Protein AF-A0AAN8BR37-F1 (afdb_monomer_lite)

Organism: NCBI:txid159716

Structure (mmCIF, N/CA/C/O backbone):
data_AF-A0AAN8BR37-F1
#
_entry.id   AF-A0AAN8BR37-F1
#
loop_
_atom_site.group_PDB
_atom_site.id
_atom_site.type_symbol
_atom_site.label_atom_id
_atom_site.label_alt_id
_atom_site.label_comp_id
_atom_site.label_asym_id
_atom_site.label_entity_id
_atom_site.label_seq_id
_atom_site.pdbx_PDB_ins_code
_atom_site.Cartn_x
_atom_site.Cartn_y
_atom_site.Cartn_z
_atom_site.occupancy
_atom_site.B_iso_or_equiv
_atom_site.auth_seq_id
_atom_site.auth_comp_id
_atom_site.auth_asym_id
_atom_site.auth_atom_id
_atom_site.pdbx_PDB_model_num
ATOM 1 N N . MET A 1 1 ? -3.576 29.002 56.138 1.00 38.91 1 MET A N 1
ATOM 2 C CA .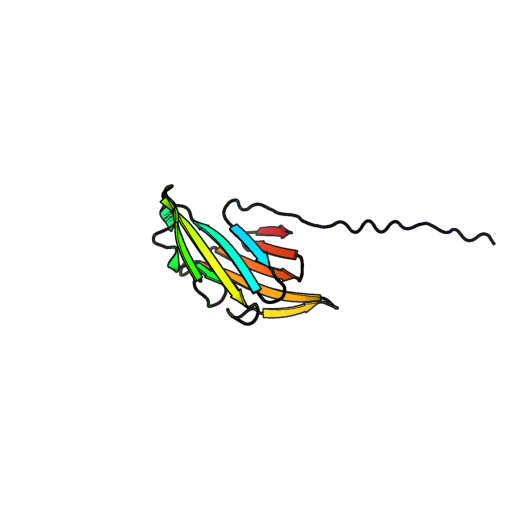 MET A 1 1 ? -3.983 28.115 55.025 1.00 38.91 1 MET A CA 1
ATOM 3 C C . MET A 1 1 ? -4.078 28.968 53.771 1.00 38.91 1 MET A C 1
ATOM 5 O O . MET A 1 1 ? -5.006 29.751 53.667 1.00 38.91 1 MET A O 1
ATOM 9 N N . GLY A 1 2 ? -3.080 28.910 52.890 1.00 37.75 2 GLY A N 1
ATOM 10 C CA . GLY A 1 2 ? -3.075 29.639 51.619 1.00 37.75 2 GLY A CA 1
ATOM 11 C C . GLY A 1 2 ? -2.705 28.659 50.517 1.00 37.75 2 GLY A C 1
ATOM 12 O O . GLY A 1 2 ? -1.560 28.225 50.438 1.00 37.75 2 GLY A O 1
ATOM 13 N N . THR A 1 3 ? -3.698 28.216 49.756 1.00 42.56 3 THR A N 1
ATOM 14 C CA . THR A 1 3 ? -3.567 27.218 48.693 1.00 42.56 3 THR A CA 1
ATOM 15 C C . THR A 1 3 ? -2.870 27.823 47.479 1.00 42.56 3 THR A C 1
ATOM 17 O O . THR A 1 3 ? -3.374 28.770 46.879 1.00 42.56 3 THR A O 1
ATOM 20 N N . GLN A 1 4 ? -1.714 27.263 47.114 1.00 44.50 4 GLN A N 1
ATOM 21 C CA . GLN A 1 4 ? -1.077 27.505 45.823 1.00 44.50 4 GLN A CA 1
ATOM 22 C C . GLN A 1 4 ? -1.981 27.011 44.688 1.00 44.50 4 GLN A C 1
ATOM 24 O O . GLN A 1 4 ? -2.385 25.850 44.679 1.00 44.50 4 GLN A O 1
ATOM 29 N N . LEU A 1 5 ? -2.242 27.875 43.709 1.00 49.03 5 LEU A N 1
ATOM 30 C CA . LEU A 1 5 ? -2.798 27.496 42.413 1.00 49.03 5 LEU A CA 1
ATOM 31 C C . LEU A 1 5 ? -1.684 27.616 41.374 1.00 49.03 5 LEU A C 1
ATOM 33 O O . LEU A 1 5 ? -1.483 28.663 40.762 1.00 49.03 5 LEU A O 1
ATOM 37 N N . SER A 1 6 ? -0.916 26.545 41.210 1.00 51.66 6 SER A N 1
ATOM 38 C CA . SER A 1 6 ? 0.040 26.403 40.117 1.00 51.66 6 SER A CA 1
ATOM 39 C C . SER A 1 6 ? -0.729 26.150 38.817 1.00 51.66 6 SER A C 1
ATOM 41 O O . SER A 1 6 ? -1.258 25.066 38.578 1.00 51.66 6 SER A O 1
ATOM 43 N N . LEU A 1 7 ? -0.804 27.184 37.973 1.00 51.28 7 LEU A N 1
ATOM 44 C CA . LEU A 1 7 ? -1.259 27.113 36.583 1.00 51.28 7 LEU A CA 1
ATOM 45 C C . LEU A 1 7 ? -0.309 26.205 35.788 1.00 51.28 7 LEU A C 1
ATOM 47 O O . LEU A 1 7 ? 0.685 26.648 35.217 1.00 51.28 7 LEU A O 1
ATOM 51 N N . GLY A 1 8 ? -0.603 24.907 35.780 1.00 47.56 8 GLY A N 1
ATOM 52 C CA . GLY A 1 8 ? 0.051 23.944 34.905 1.00 47.56 8 GLY A CA 1
ATOM 53 C C . GLY A 1 8 ? -0.391 24.177 33.465 1.00 47.56 8 GLY A C 1
ATOM 54 O O . GLY A 1 8 ? -1.422 23.664 33.038 1.00 47.56 8 GLY A O 1
ATOM 55 N N . VAL A 1 9 ? 0.385 24.953 32.710 1.00 55.78 9 VAL A N 1
ATOM 56 C CA . VAL A 1 9 ? 0.261 25.021 31.252 1.00 55.78 9 VAL A CA 1
ATOM 57 C C . VAL A 1 9 ? 0.664 23.652 30.704 1.00 55.78 9 VAL A C 1
ATOM 59 O O . VAL A 1 9 ? 1.846 23.332 30.601 1.00 55.78 9 VAL A O 1
ATOM 62 N N . IL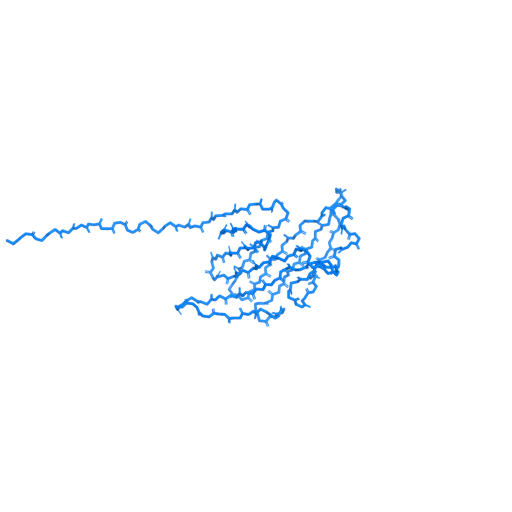E A 1 10 ? -0.319 22.814 30.372 1.00 55.53 10 ILE A N 1
ATOM 63 C CA . ILE A 1 10 ? -0.076 21.597 29.597 1.00 55.53 10 ILE A CA 1
ATOM 64 C C . ILE A 1 10 ? 0.166 22.053 28.160 1.00 55.53 10 ILE A C 1
ATOM 66 O O . ILE A 1 10 ? -0.765 22.205 27.370 1.00 55.53 10 ILE A O 1
ATOM 70 N N . VAL A 1 11 ? 1.430 22.312 27.826 1.00 53.12 11 VAL A N 1
ATOM 71 C CA . VAL A 1 11 ? 1.855 22.442 26.433 1.00 53.12 11 VAL A CA 1
ATOM 72 C C . VAL A 1 11 ? 1.696 21.060 25.807 1.00 53.12 11 VAL A C 1
ATOM 74 O O . VAL A 1 11 ? 2.530 20.173 25.987 1.00 53.12 11 VAL A O 1
ATOM 77 N N . VAL A 1 12 ? 0.580 20.847 25.112 1.00 49.03 12 VAL A N 1
ATOM 78 C CA . VAL A 1 12 ? 0.407 19.685 24.241 1.00 49.03 12 VAL A CA 1
ATOM 79 C C . VAL A 1 12 ? 1.357 19.888 23.068 1.00 49.03 12 VAL A C 1
ATOM 81 O O . VAL A 1 12 ? 1.052 20.607 22.120 1.00 49.03 12 VAL A O 1
ATOM 84 N N . ALA A 1 13 ? 2.544 19.294 23.158 1.00 50.97 13 ALA A N 1
ATOM 85 C CA . ALA A 1 13 ? 3.451 19.208 22.029 1.00 50.97 13 ALA A CA 1
ATOM 86 C C . ALA A 1 13 ? 2.763 18.384 20.928 1.00 50.97 13 ALA A C 1
ATOM 88 O O . ALA A 1 13 ? 2.520 17.185 21.097 1.00 50.97 13 ALA A O 1
ATOM 89 N N . LEU A 1 14 ? 2.421 19.03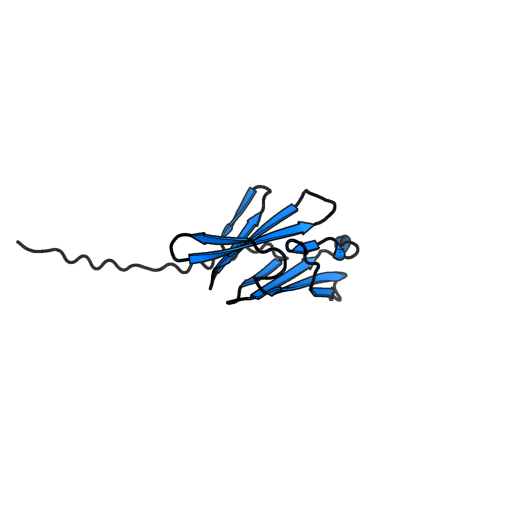3 19.810 1.00 42.12 14 LEU A N 1
ATOM 90 C CA . LEU A 1 14 ? 2.178 18.327 18.558 1.00 42.12 14 LEU A CA 1
ATOM 91 C C . LEU A 1 14 ? 3.517 17.726 18.131 1.00 42.12 14 LEU A C 1
ATOM 93 O O . LEU A 1 14 ? 4.369 18.412 17.571 1.00 42.12 14 LEU A O 1
ATOM 97 N N . PHE A 1 15 ? 3.717 16.446 18.425 1.00 41.78 15 PHE A N 1
ATOM 98 C CA . PHE A 1 15 ? 4.776 15.679 17.790 1.00 41.78 15 PHE A CA 1
ATOM 99 C C . PHE A 1 15 ? 4.338 15.421 16.345 1.00 41.78 15 PHE A C 1
ATOM 101 O O . PHE A 1 15 ? 3.644 14.450 16.078 1.00 41.78 15 PHE A O 1
ATOM 108 N N . ALA A 1 16 ? 4.670 16.351 15.449 1.00 42.91 16 ALA A N 1
ATOM 109 C CA . ALA A 1 16 ? 4.807 16.076 14.026 1.00 42.91 16 ALA A CA 1
ATOM 110 C C . ALA A 1 16 ? 6.305 15.888 13.781 1.00 42.91 16 ALA A C 1
ATOM 112 O O . ALA A 1 16 ? 7.046 16.833 13.515 1.00 42.91 16 ALA A O 1
ATOM 113 N N . THR A 1 17 ? 6.789 14.683 14.016 1.00 40.22 17 THR A N 1
ATOM 114 C CA . THR A 1 17 ? 8.211 14.348 13.955 1.00 40.22 17 THR A CA 1
ATOM 115 C C . THR A 1 17 ? 8.562 13.805 12.580 1.00 40.22 17 THR A C 1
ATOM 117 O O . THR A 1 17 ? 9.141 12.753 12.507 1.00 40.22 17 THR A O 1
ATOM 120 N N . THR A 1 18 ? 8.243 14.444 11.456 1.00 39.00 18 THR A N 1
ATOM 121 C CA . THR A 1 18 ? 8.513 13.821 10.143 1.00 39.00 18 THR A CA 1
ATOM 122 C C . THR A 1 18 ? 9.998 13.489 9.941 1.00 39.00 18 THR A C 1
ATOM 124 O O . THR A 1 18 ? 10.791 14.372 9.604 1.00 39.00 18 THR A O 1
ATOM 127 N N . VAL A 1 19 ? 10.399 12.225 10.100 1.00 41.66 19 VAL A N 1
ATOM 128 C CA . VAL A 1 19 ? 11.731 11.793 9.677 1.00 41.66 19 VAL A CA 1
ATOM 129 C C . VAL A 1 19 ? 11.634 11.331 8.232 1.00 41.66 19 VAL A C 1
ATOM 131 O O . VAL A 1 19 ? 11.086 10.276 7.909 1.00 41.66 19 VAL A O 1
ATOM 134 N N . ALA A 1 20 ? 12.162 12.174 7.352 1.00 36.66 20 ALA A N 1
ATOM 135 C CA . ALA A 1 20 ? 12.268 11.916 5.932 1.00 36.66 20 ALA A CA 1
ATOM 136 C C . ALA A 1 20 ? 13.273 10.782 5.672 1.00 36.66 20 ALA A C 1
ATOM 138 O O . ALA A 1 20 ? 14.466 11.017 5.494 1.00 36.66 20 ALA A O 1
ATOM 139 N N . ASN A 1 21 ? 12.787 9.547 5.549 1.00 49.91 21 ASN A N 1
ATOM 140 C CA . ASN A 1 21 ? 13.302 8.726 4.462 1.00 49.91 21 ASN A CA 1
ATOM 141 C C . ASN A 1 21 ? 12.799 9.424 3.194 1.00 49.91 21 ASN A C 1
ATOM 143 O O . ASN A 1 21 ? 11.598 9.414 2.930 1.00 49.91 21 ASN A O 1
ATOM 147 N N . ALA A 1 22 ? 13.684 10.139 2.495 1.00 49.22 22 ALA A N 1
ATOM 148 C CA . ALA A 1 22 ? 13.327 11.065 1.416 1.00 49.22 22 ALA A CA 1
ATOM 149 C C . ALA A 1 22 ? 12.497 10.431 0.267 1.00 49.22 22 ALA A C 1
ATOM 151 O O . ALA A 1 22 ? 12.017 11.152 -0.607 1.00 49.22 22 ALA A O 1
ATOM 152 N N . GLU A 1 23 ? 12.281 9.111 0.287 1.00 71.44 23 GLU A N 1
ATOM 153 C CA . GLU A 1 23 ? 11.516 8.335 -0.686 1.00 71.44 23 GLU A CA 1
ATOM 154 C C . GLU A 1 23 ? 10.066 7.988 -0.282 1.00 71.44 23 GLU A C 1
ATOM 156 O O . GLU A 1 23 ? 9.283 7.702 -1.184 1.00 71.44 23 GLU A O 1
ATOM 161 N N . ILE A 1 24 ? 9.644 8.009 0.994 1.00 79.00 24 ILE A N 1
ATOM 162 C CA . ILE A 1 24 ? 8.308 7.496 1.393 1.00 79.00 24 ILE A CA 1
ATOM 163 C C . ILE A 1 24 ? 7.434 8.529 2.119 1.00 79.00 24 ILE A C 1
ATOM 165 O O . ILE A 1 24 ? 7.831 9.134 3.112 1.00 79.00 24 ILE A O 1
ATOM 169 N N . LYS A 1 25 ? 6.203 8.714 1.635 1.00 84.50 25 LYS A N 1
ATOM 170 C CA . LYS A 1 25 ? 5.165 9.574 2.221 1.00 84.50 25 LYS A CA 1
ATOM 171 C C . LYS A 1 25 ? 3.979 8.726 2.643 1.00 84.50 25 LYS A C 1
ATOM 173 O O . LYS A 1 25 ? 3.509 7.911 1.857 1.00 84.50 25 LYS A O 1
ATOM 178 N N . VAL A 1 26 ? 3.476 8.944 3.853 1.00 85.31 26 VAL A N 1
ATOM 179 C CA . VAL A 1 26 ? 2.328 8.212 4.398 1.00 85.31 26 VAL A CA 1
ATOM 180 C C . VAL A 1 26 ? 1.315 9.213 4.928 1.00 85.31 26 VAL A C 1
ATOM 182 O O . VAL A 1 26 ? 1.658 10.072 5.735 1.00 85.31 26 VAL A O 1
ATOM 185 N N . ASN A 1 27 ? 0.072 9.083 4.487 1.00 85.62 27 ASN A N 1
ATOM 186 C CA . ASN A 1 27 ? -1.074 9.818 4.995 1.00 85.62 27 ASN A CA 1
ATOM 187 C C . ASN A 1 27 ? -2.072 8.812 5.575 1.00 85.62 27 ASN A C 1
ATOM 189 O O . ASN A 1 27 ? -2.514 7.911 4.863 1.00 85.62 27 ASN A O 1
ATOM 193 N N . CYS A 1 28 ? -2.403 8.951 6.856 1.00 85.38 28 CYS A N 1
ATOM 194 C CA . CYS A 1 28 ? -3.439 8.147 7.499 1.00 85.38 28 CYS A CA 1
ATOM 195 C C . CYS A 1 28 ? -4.682 9.016 7.677 1.00 85.38 28 CYS A C 1
ATOM 197 O O . CYS A 1 28 ? -4.653 10.016 8.397 1.00 85.38 28 CYS A O 1
ATOM 199 N N . GLU A 1 29 ? -5.769 8.622 7.030 1.00 84.44 29 GLU A N 1
ATOM 200 C CA . GLU A 1 29 ? -7.075 9.247 7.197 1.00 84.44 29 GLU A CA 1
ATOM 201 C C . GLU A 1 29 ? -7.900 8.457 8.225 1.00 84.44 29 GLU A C 1
ATOM 203 O O . GLU A 1 29 ? -7.391 7.589 8.938 1.00 84.44 29 GLU A O 1
ATOM 208 N N . LYS A 1 30 ? -9.189 8.785 8.357 1.00 83.12 30 LYS A N 1
ATOM 209 C CA . LYS A 1 30 ? -10.070 8.182 9.367 1.00 83.12 30 LYS A CA 1
ATOM 210 C C . LYS A 1 30 ? -10.220 6.665 9.191 1.00 83.12 30 LYS A C 1
ATOM 212 O O . LYS A 1 30 ? -10.243 5.942 10.184 1.00 83.12 30 LYS A O 1
ATOM 217 N N . ASP A 1 31 ? -10.360 6.212 7.953 1.00 87.25 31 ASP A N 1
ATOM 218 C CA . ASP A 1 31 ? -10.653 4.830 7.557 1.00 87.25 31 ASP A CA 1
ATOM 219 C C . ASP A 1 31 ? -9.788 4.353 6.379 1.00 87.25 31 ASP A C 1
ATOM 221 O O . ASP A 1 31 ? -9.960 3.233 5.894 1.00 87.25 31 ASP A O 1
ATOM 225 N N . SER A 1 32 ? -8.840 5.176 5.931 1.00 90.19 32 SER A N 1
ATOM 226 C CA . SER A 1 32 ? -7.994 4.908 4.773 1.00 90.19 32 SER A CA 1
ATOM 227 C C . SER A 1 32 ? -6.528 5.248 5.044 1.00 90.19 32 SER A C 1
ATOM 229 O O . SER A 1 32 ? -6.181 5.961 5.992 1.00 90.19 32 SER A O 1
ATOM 231 N N . ILE A 1 33 ? -5.656 4.703 4.205 1.00 88.94 33 ILE A N 1
ATOM 232 C CA . ILE A 1 33 ? -4.236 5.015 4.168 1.00 88.94 33 ILE A CA 1
ATOM 233 C C . ILE A 1 33 ? -3.815 5.270 2.725 1.00 88.94 33 ILE A C 1
ATOM 235 O O . ILE A 1 33 ? -4.190 4.527 1.814 1.00 88.94 33 ILE A O 1
ATOM 239 N N . SER A 1 34 ? -2.978 6.287 2.554 1.00 90.50 34 SER A N 1
ATOM 240 C CA . SER A 1 34 ? -2.355 6.6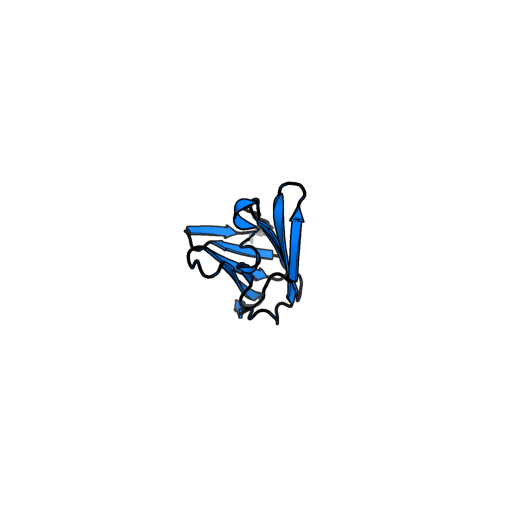36 1.283 1.00 90.50 34 SER A CA 1
ATOM 241 C C . SER A 1 34 ? -0.846 6.680 1.476 1.00 90.50 34 SER A C 1
ATOM 243 O O . SER A 1 34 ? -0.321 7.534 2.190 1.00 90.50 34 SER A O 1
ATOM 245 N N . ILE A 1 35 ? -0.135 5.745 0.854 1.00 89.25 35 ILE A N 1
ATOM 246 C CA . ILE A 1 35 ? 1.329 5.691 0.856 1.00 89.25 35 ILE A CA 1
ATOM 247 C C . ILE A 1 35 ? 1.813 6.019 -0.546 1.00 89.25 35 ILE A C 1
ATOM 249 O O . ILE A 1 35 ? 1.373 5.404 -1.511 1.00 89.25 35 ILE A O 1
ATOM 253 N N . THR A 1 36 ? 2.742 6.956 -0.665 1.00 89.25 36 THR A N 1
ATOM 254 C CA . THR A 1 36 ? 3.485 7.219 -1.898 1.00 89.25 36 THR A CA 1
ATOM 255 C C . THR A 1 36 ? 4.943 6.889 -1.657 1.00 89.25 36 THR A C 1
ATOM 257 O O . THR A 1 36 ? 5.570 7.473 -0.776 1.00 89.25 36 THR A O 1
ATOM 260 N N . TRP A 1 37 ? 5.482 5.967 -2.441 1.00 86.94 37 TRP A N 1
ATOM 261 C CA . TRP A 1 37 ? 6.863 5.533 -2.339 1.00 86.94 37 TRP A CA 1
ATOM 262 C C . TRP A 1 37 ? 7.581 5.752 -3.667 1.00 86.94 37 TRP A C 1
ATOM 264 O O . TRP A 1 37 ? 7.254 5.135 -4.682 1.00 86.94 37 TRP A O 1
ATOM 274 N N . ARG A 1 38 ? 8.566 6.646 -3.650 1.00 87.94 38 ARG A N 1
ATOM 275 C CA . ARG A 1 38 ? 9.548 6.791 -4.717 1.00 87.94 38 ARG A CA 1
ATOM 276 C C . ARG A 1 38 ? 10.537 5.633 -4.665 1.00 87.94 38 ARG A C 1
ATOM 278 O O . ARG A 1 38 ? 10.958 5.235 -3.589 1.00 87.94 38 ARG A O 1
ATOM 285 N N . ILE A 1 39 ? 10.841 5.075 -5.826 1.00 85.81 39 ILE A N 1
ATOM 286 C CA . ILE A 1 39 ? 11.695 3.906 -5.998 1.00 85.81 39 ILE A CA 1
ATOM 287 C C . ILE A 1 39 ? 12.834 4.303 -6.929 1.00 85.81 39 ILE A C 1
ATOM 289 O O . ILE A 1 39 ? 12.598 4.714 -8.066 1.00 85.81 39 ILE A O 1
ATOM 293 N N . HIS A 1 40 ? 14.068 4.125 -6.478 1.00 85.75 40 HIS A N 1
ATOM 294 C CA . HIS A 1 40 ? 15.258 4.346 -7.297 1.00 85.75 40 HIS A CA 1
ATOM 295 C C . HIS A 1 40 ? 15.184 3.635 -8.675 1.00 85.75 40 HIS A C 1
ATOM 297 O O . HIS A 1 40 ? 14.736 2.485 -8.732 1.00 85.75 40 HIS A O 1
ATOM 303 N N . PRO A 1 41 ? 15.683 4.230 -9.782 1.00 87.94 41 PRO A N 1
ATOM 304 C CA . PRO A 1 41 ? 15.543 3.679 -11.139 1.00 87.94 41 PRO A CA 1
ATOM 305 C C . PRO A 1 41 ? 15.998 2.221 -11.295 1.00 87.94 41 PRO A C 1
ATOM 307 O O . PRO A 1 41 ? 15.346 1.415 -11.951 1.00 87.94 41 PRO A O 1
ATOM 310 N N . MET A 1 42 ? 17.088 1.842 -10.622 1.00 85.69 42 MET A N 1
ATOM 311 C CA . MET A 1 42 ? 17.614 0.467 -10.631 1.00 85.69 42 MET A CA 1
ATOM 312 C C . MET A 1 42 ? 16.638 -0.567 -10.032 1.00 85.69 42 MET A C 1
ATOM 314 O O . MET A 1 42 ? 16.723 -1.754 -10.340 1.00 85.69 42 MET A O 1
ATOM 318 N N . LEU A 1 43 ? 15.712 -0.126 -9.178 1.00 83.81 43 LEU A N 1
ATOM 319 C CA . LEU A 1 43 ? 14.725 -0.965 -8.500 1.00 83.81 43 LEU A CA 1
ATOM 320 C C . LEU A 1 43 ? 13.342 -0.933 -9.171 1.00 83.81 43 LEU A C 1
ATOM 322 O O . LEU A 1 43 ? 12.470 -1.713 -8.791 1.00 83.81 43 LEU A O 1
ATOM 326 N N . VAL A 1 44 ? 13.138 -0.096 -10.195 1.00 87.06 44 VAL A N 1
ATOM 327 C CA . VAL A 1 44 ? 11.877 -0.000 -10.954 1.00 87.06 44 VAL A CA 1
ATOM 328 C C . VAL A 1 44 ? 11.413 -1.340 -11.539 1.00 87.06 44 VAL A C 1
ATOM 330 O O . VAL A 1 44 ? 10.241 -1.670 -11.350 1.00 87.06 44 VAL A O 1
ATOM 333 N N . PRO A 1 45 ? 12.280 -2.177 -12.152 1.00 88.00 45 PRO A N 1
ATOM 334 C CA . PRO A 1 45 ? 11.873 -3.505 -12.632 1.00 88.00 45 PRO A CA 1
ATOM 335 C C . PRO A 1 45 ? 11.351 -4.426 -11.520 1.00 88.00 45 PRO A C 1
ATOM 337 O O . PRO A 1 45 ? 10.677 -5.421 -11.778 1.00 88.00 45 PRO A O 1
ATOM 340 N N . PHE A 1 46 ? 11.661 -4.094 -10.268 1.00 84.69 46 PHE A N 1
ATOM 341 C CA . PHE A 1 46 ? 11.268 -4.827 -9.078 1.00 84.69 46 PHE A CA 1
ATOM 342 C C . PHE A 1 46 ? 10.125 -4.149 -8.317 1.00 84.69 46 PHE A C 1
ATOM 344 O O . PHE A 1 46 ? 9.771 -4.609 -7.240 1.00 84.69 46 PHE A O 1
ATOM 351 N N . ALA A 1 47 ? 9.497 -3.095 -8.842 1.00 83.50 47 ALA A N 1
ATOM 352 C CA . ALA A 1 47 ? 8.486 -2.341 -8.104 1.00 83.50 47 ALA A CA 1
ATOM 353 C C . ALA A 1 47 ? 7.278 -3.186 -7.657 1.00 83.50 47 ALA A C 1
ATOM 355 O O . ALA A 1 47 ? 6.798 -3.006 -6.539 1.00 83.50 47 ALA A O 1
ATOM 356 N N . ALA A 1 48 ? 6.859 -4.167 -8.466 1.00 84.81 48 ALA A N 1
ATOM 357 C CA . ALA A 1 48 ? 5.776 -5.109 -8.147 1.00 84.81 48 ALA A CA 1
ATOM 358 C C . ALA A 1 48 ? 6.064 -6.015 -6.932 1.00 84.81 48 ALA A C 1
ATOM 360 O O . ALA A 1 48 ? 5.194 -6.753 -6.476 1.00 84.81 48 ALA A O 1
ATOM 361 N N . ARG A 1 49 ? 7.294 -5.979 -6.412 1.00 86.56 49 ARG A N 1
ATOM 362 C CA . ARG A 1 49 ? 7.719 -6.722 -5.226 1.00 86.56 49 ARG A CA 1
ATOM 363 C C . ARG A 1 49 ? 7.427 -5.993 -3.920 1.00 86.56 49 ARG A C 1
ATOM 365 O O . ARG A 1 49 ? 7.669 -6.579 -2.869 1.00 86.56 49 ARG A O 1
ATOM 372 N N . HIS A 1 50 ? 6.936 -4.755 -3.966 1.00 86.38 50 HIS A N 1
ATOM 373 C CA . HIS A 1 50 ? 6.524 -4.013 -2.780 1.00 86.38 50 HIS A CA 1
ATOM 374 C C . HIS A 1 50 ? 5.074 -4.341 -2.413 1.00 86.38 50 HIS A C 1
ATOM 376 O O . HIS A 1 50 ? 4.168 -4.207 -3.236 1.00 86.38 50 HIS A O 1
ATOM 382 N N . PHE A 1 51 ? 4.860 -4.738 -1.162 1.00 89.75 51 PHE A N 1
ATOM 383 C CA . PHE A 1 51 ? 3.554 -5.121 -0.633 1.00 89.75 51 PHE A CA 1
ATOM 384 C C . PHE A 1 51 ? 3.259 -4.406 0.675 1.00 89.75 51 PHE A C 1
ATOM 386 O O . PHE A 1 51 ? 4.107 -4.395 1.566 1.00 89.75 51 PHE A O 1
ATOM 393 N N . LEU A 1 52 ? 2.032 -3.909 0.816 1.00 90.94 52 LEU A N 1
ATOM 394 C CA . LEU A 1 52 ? 1.456 -3.461 2.080 1.00 90.94 52 LEU A CA 1
ATOM 395 C C . LEU A 1 52 ? 0.615 -4.606 2.652 1.00 90.94 52 LEU A C 1
ATOM 397 O O . LEU A 1 52 ? -0.484 -4.875 2.166 1.00 90.94 52 LEU A O 1
ATOM 401 N N . GLY A 1 53 ? 1.151 -5.331 3.631 1.00 90.88 53 GLY A N 1
ATOM 402 C CA . GLY A 1 53 ? 0.553 -6.568 4.130 1.00 90.88 53 GLY A CA 1
ATOM 403 C C . GLY A 1 53 ? 0.436 -7.614 3.019 1.00 90.88 53 GLY A C 1
ATOM 404 O O . GLY A 1 53 ? 1.429 -8.216 2.605 1.00 90.88 53 GLY A O 1
ATOM 405 N N . ASN A 1 54 ? -0.778 -7.845 2.522 1.00 90.75 54 ASN A N 1
ATOM 406 C CA . ASN A 1 54 ? -1.057 -8.713 1.369 1.00 90.75 54 ASN A CA 1
ATOM 407 C C . ASN A 1 54 ? -1.467 -7.955 0.091 1.00 90.75 54 ASN A C 1
ATOM 409 O O . ASN A 1 54 ? -1.727 -8.600 -0.922 1.00 90.75 54 ASN A O 1
ATOM 413 N N . CYS A 1 55 ? -1.496 -6.623 0.108 1.00 93.25 55 CYS A N 1
ATOM 414 C CA . CYS A 1 55 ? -1.844 -5.799 -1.048 1.00 93.25 55 CYS A CA 1
ATOM 415 C C . CYS A 1 55 ? -0.616 -5.400 -1.871 1.00 93.25 55 CYS A C 1
ATOM 417 O O . CYS A 1 55 ? 0.427 -5.055 -1.315 1.00 93.25 55 CYS A O 1
ATOM 419 N N . MET A 1 56 ? -0.764 -5.396 -3.197 1.00 91.88 56 MET A N 1
ATOM 420 C CA . MET A 1 56 ? 0.185 -4.766 -4.125 1.00 91.88 56 MET A CA 1
ATOM 421 C C . MET A 1 56 ? 0.016 -3.240 -4.132 1.00 91.88 56 MET A C 1
ATOM 423 O O . MET A 1 56 ? -0.869 -2.704 -3.472 1.00 91.88 56 MET A O 1
ATOM 427 N N . ALA A 1 57 ? 0.862 -2.526 -4.874 1.00 92.06 57 ALA A N 1
ATOM 428 C CA . ALA A 1 57 ? 0.629 -1.111 -5.137 1.00 92.06 57 ALA A CA 1
ATOM 429 C C . ALA A 1 57 ? -0.677 -0.927 -5.931 1.00 92.06 57 ALA A C 1
ATOM 431 O O . ALA A 1 57 ? -0.904 -1.593 -6.939 1.00 92.06 57 ALA A O 1
ATOM 432 N N . SER A 1 58 ? -1.518 0.004 -5.486 1.00 93.75 58 SER A N 1
ATOM 433 C CA . SER A 1 58 ? -2.752 0.400 -6.175 1.00 93.75 58 SER A CA 1
ATOM 434 C C . SER A 1 58 ? -2.474 1.070 -7.524 1.00 93.75 58 SER A C 1
ATOM 436 O O . SER A 1 58 ? -3.235 0.897 -8.475 1.00 93.75 58 SER A O 1
ATOM 438 N N . ARG A 1 59 ? -1.371 1.822 -7.615 1.00 93.19 59 ARG A N 1
ATOM 439 C CA . ARG A 1 59 ? -0.856 2.421 -8.849 1.00 93.19 59 ARG A CA 1
ATOM 440 C C . ARG A 1 59 ? 0.664 2.383 -8.854 1.00 93.19 59 ARG A C 1
ATOM 442 O O . ARG A 1 59 ? 1.301 2.464 -7.805 1.00 93.19 59 ARG A O 1
ATOM 449 N N . PHE A 1 60 ? 1.232 2.293 -10.049 1.00 92.38 60 PHE A N 1
ATOM 450 C CA . PHE A 1 60 ? 2.665 2.395 -10.268 1.00 92.38 60 PHE A CA 1
ATOM 451 C C . PHE A 1 60 ? 2.941 3.195 -11.538 1.00 92.38 60 PHE A C 1
ATOM 453 O O . PHE A 1 60 ? 2.378 2.890 -12.586 1.00 92.38 60 PHE A O 1
ATOM 460 N N . ASN A 1 61 ? 3.809 4.201 -11.444 1.00 92.31 61 ASN A N 1
ATOM 461 C CA . ASN A 1 61 ? 4.206 5.047 -12.568 1.00 92.31 61 ASN A CA 1
ATOM 462 C C . ASN A 1 61 ? 5.728 5.199 -12.605 1.00 92.31 61 ASN A C 1
ATOM 464 O O . ASN A 1 61 ? 6.361 5.261 -11.556 1.00 92.31 61 ASN A O 1
ATOM 468 N N . VAL A 1 62 ? 6.311 5.313 -13.798 1.00 92.25 62 VAL A N 1
ATOM 469 C CA . VAL A 1 62 ? 7.728 5.670 -13.968 1.00 92.25 62 VAL A CA 1
ATOM 470 C C . VAL A 1 62 ? 7.810 7.161 -14.279 1.00 92.25 62 VAL A C 1
ATOM 472 O O . VAL A 1 62 ? 7.155 7.649 -15.198 1.00 92.25 62 VAL A O 1
ATOM 475 N N . LEU A 1 63 ? 8.572 7.897 -13.478 1.00 90.12 63 LEU A N 1
ATOM 476 C CA . LEU A 1 63 ? 8.805 9.327 -13.633 1.00 90.12 63 LEU A CA 1
ATOM 477 C C . LEU A 1 63 ? 9.783 9.591 -14.791 1.00 90.12 63 LEU A C 1
ATOM 479 O O . LEU A 1 63 ? 10.602 8.728 -15.109 1.00 90.12 63 LEU A O 1
ATOM 483 N N . PRO A 1 64 ? 9.783 10.800 -15.387 1.00 89.75 64 PRO A N 1
ATOM 484 C CA . PRO A 1 64 ? 10.734 11.162 -16.445 1.00 89.75 64 PRO A CA 1
ATOM 485 C C . PRO A 1 64 ? 12.211 11.057 -16.028 1.00 89.75 64 PRO A C 1
ATOM 487 O O . PRO A 1 64 ? 13.079 10.895 -16.878 1.00 89.75 64 PRO A O 1
ATOM 490 N N . SER A 1 65 ? 12.496 11.124 -14.722 1.00 89.44 65 SER A N 1
ATOM 491 C CA . SER A 1 65 ? 13.822 10.902 -14.128 1.00 89.44 65 SER A CA 1
ATOM 492 C C . SER A 1 65 ? 14.277 9.435 -14.155 1.00 89.44 65 SER A C 1
ATOM 494 O O . SER A 1 65 ? 15.422 9.145 -13.820 1.00 89.44 65 SER A O 1
ATOM 496 N N . GLY A 1 66 ? 13.393 8.503 -14.520 1.00 88.94 66 GLY A N 1
ATOM 497 C CA . GLY A 1 66 ? 13.612 7.060 -14.444 1.00 88.94 66 GLY A CA 1
ATOM 498 C C . GLY A 1 66 ? 13.252 6.445 -13.088 1.00 88.94 66 GLY A C 1
ATOM 499 O O . GLY A 1 66 ? 13.300 5.228 -12.954 1.00 88.94 66 GLY A O 1
ATOM 500 N N . GLU A 1 67 ? 12.887 7.249 -12.086 1.00 90.69 67 GLU A N 1
ATOM 501 C CA . GLU A 1 67 ? 12.420 6.767 -10.779 1.00 90.69 67 GLU A CA 1
ATOM 502 C C . GLU A 1 67 ? 11.015 6.159 -10.884 1.00 90.69 67 GLU A C 1
ATOM 504 O O . GLU A 1 67 ? 10.187 6.599 -11.676 1.00 90.69 67 GLU A O 1
ATOM 509 N N . GLY A 1 68 ? 10.706 5.170 -10.054 1.00 90.12 68 GLY A N 1
ATOM 510 C CA . GLY A 1 68 ? 9.353 4.646 -9.892 1.00 90.12 68 GLY A CA 1
ATOM 511 C C . GLY A 1 68 ? 8.579 5.426 -8.836 1.00 90.12 68 GLY A C 1
ATOM 512 O O . GLY A 1 68 ? 9.153 5.912 -7.869 1.00 90.12 68 GLY A O 1
ATOM 513 N N . ASN A 1 69 ? 7.265 5.505 -8.984 1.00 91.62 69 ASN A N 1
ATOM 514 C CA . ASN A 1 69 ? 6.347 6.023 -7.979 1.00 91.62 69 ASN A CA 1
ATOM 515 C C . ASN A 1 69 ? 5.258 4.977 -7.731 1.00 91.62 69 ASN A C 1
ATOM 517 O O . ASN A 1 69 ? 4.388 4.773 -8.580 1.00 91.62 69 ASN A O 1
ATOM 521 N N . ALA A 1 70 ? 5.334 4.294 -6.590 1.00 91.50 70 ALA A N 1
ATOM 522 C CA . ALA A 1 70 ? 4.357 3.310 -6.145 1.00 91.50 70 ALA A CA 1
ATOM 523 C C . ALA A 1 70 ? 3.374 3.949 -5.160 1.00 91.50 70 ALA A C 1
ATOM 525 O O . ALA A 1 70 ? 3.776 4.561 -4.172 1.00 91.50 70 ALA A O 1
ATOM 526 N N . GLU A 1 71 ? 2.081 3.779 -5.411 1.00 93.31 71 GLU A N 1
ATOM 527 C CA . GLU A 1 71 ? 1.014 4.301 -4.564 1.00 93.31 71 GLU A CA 1
ATOM 528 C C . GLU A 1 71 ? 0.219 3.157 -3.938 1.00 93.31 71 GLU A C 1
ATOM 530 O O . GLU A 1 71 ? -0.267 2.273 -4.646 1.00 93.31 71 GLU A O 1
ATOM 535 N N . PHE A 1 72 ? -0.005 3.207 -2.629 1.00 93.62 72 PHE A N 1
ATOM 536 C CA . PHE A 1 72 ? -0.887 2.294 -1.904 1.00 93.62 72 PHE A CA 1
ATOM 537 C C . PHE A 1 72 ? -2.027 3.107 -1.304 1.00 93.62 72 PHE A C 1
ATOM 539 O O . PHE A 1 72 ? -1.824 3.788 -0.305 1.00 93.62 72 PHE A O 1
ATOM 546 N N . ASN A 1 73 ? -3.203 3.039 -1.924 1.00 93.94 73 ASN A N 1
ATOM 547 C CA . ASN A 1 73 ? -4.409 3.721 -1.464 1.00 93.94 73 ASN A CA 1
ATOM 548 C C . ASN A 1 73 ? -5.443 2.656 -1.092 1.00 93.94 73 ASN A C 1
ATOM 550 O O . ASN A 1 73 ? -6.048 2.053 -1.980 1.00 93.94 73 ASN A O 1
ATOM 554 N N . TYR A 1 74 ? -5.601 2.388 0.202 1.00 94.75 74 TYR A N 1
ATOM 555 C CA . TYR A 1 74 ? -6.420 1.280 0.705 1.00 94.75 74 TYR A CA 1
ATOM 556 C C . TYR A 1 74 ? -7.207 1.675 1.947 1.00 94.75 74 TYR A C 1
ATOM 558 O O . TYR A 1 74 ? -6.825 2.605 2.661 1.00 94.75 74 TYR A O 1
ATOM 566 N N . LYS A 1 75 ? -8.296 0.955 2.237 1.00 93.81 75 LYS A N 1
ATOM 567 C CA . LYS A 1 75 ? -8.982 1.106 3.521 1.00 93.81 75 LYS A CA 1
ATOM 568 C C . LYS A 1 75 ? -8.184 0.417 4.621 1.00 93.81 75 LYS A C 1
ATOM 570 O O . LYS A 1 75 ? -7.490 -0.570 4.386 1.00 93.81 75 LYS A O 1
ATOM 575 N N . LEU A 1 76 ? -8.320 0.909 5.847 1.00 89.81 76 LEU A N 1
ATOM 576 C CA . LEU A 1 76 ? -7.692 0.317 7.031 1.00 89.81 76 LEU A CA 1
ATOM 577 C C . LEU A 1 76 ? -8.311 -1.032 7.433 1.00 89.81 76 LEU A C 1
ATOM 579 O O . LEU A 1 76 ? -7.758 -1.709 8.293 1.00 89.81 76 LEU A O 1
ATOM 583 N N . ASP A 1 77 ? -9.429 -1.419 6.818 1.00 91.12 77 ASP A N 1
ATOM 584 C CA . ASP A 1 77 ? -10.025 -2.754 6.947 1.00 91.12 77 ASP A CA 1
ATOM 585 C C . ASP A 1 77 ? -9.568 -3.716 5.825 1.00 91.12 77 ASP A C 1
ATOM 587 O O . ASP A 1 77 ? -9.846 -4.914 5.892 1.00 91.12 77 ASP A O 1
ATOM 591 N N . ASP A 1 78 ? -8.832 -3.219 4.823 1.00 92.44 78 ASP A N 1
ATOM 592 C CA . ASP A 1 78 ? -8.228 -4.028 3.760 1.00 92.44 78 ASP A CA 1
ATOM 593 C C . ASP A 1 78 ? -6.802 -4.471 4.155 1.00 92.44 78 ASP A C 1
ATOM 595 O O . ASP A 1 78 ? -6.342 -4.271 5.278 1.00 92.44 78 ASP A O 1
ATOM 599 N N . CYS A 1 79 ? -6.069 -5.095 3.231 1.00 92.69 79 CYS A N 1
ATOM 600 C CA . CYS A 1 79 ? -4.618 -5.319 3.308 1.00 92.69 79 CYS A CA 1
ATOM 601 C C . CYS A 1 79 ? -4.074 -6.007 4.578 1.00 92.69 79 CYS A C 1
ATOM 603 O O . CYS A 1 79 ? -2.880 -5.903 4.874 1.00 92.69 79 CYS A O 1
ATOM 605 N N . ASN A 1 80 ? -4.931 -6.707 5.328 1.00 92.94 80 ASN A N 1
ATOM 606 C CA . ASN A 1 80 ? -4.631 -7.354 6.608 1.00 92.94 80 ASN A CA 1
ATOM 607 C C . ASN A 1 80 ? -4.053 -6.410 7.678 1.00 92.94 80 ASN A C 1
ATOM 609 O O . ASN A 1 80 ? -3.178 -6.800 8.460 1.00 92.94 80 ASN A O 1
ATOM 613 N N . PHE A 1 81 ? -4.554 -5.176 7.749 1.00 91.88 81 PHE A N 1
ATOM 614 C CA . PHE A 1 81 ? -4.235 -4.280 8.858 1.00 91.88 81 PHE A CA 1
ATOM 615 C C . PHE A 1 81 ? -4.629 -4.902 10.208 1.00 91.88 81 PHE A C 1
ATOM 617 O O . PHE A 1 81 ? -5.761 -5.321 10.446 1.00 91.88 81 PHE A O 1
ATOM 624 N N . LYS A 1 82 ? -3.681 -4.925 11.146 1.00 91.62 82 LYS A N 1
ATOM 625 C CA . LYS A 1 82 ? -3.916 -5.356 12.525 1.00 91.62 82 LYS A CA 1
ATOM 626 C C . LYS A 1 82 ? -4.499 -4.200 13.324 1.00 91.62 82 LYS A C 1
ATOM 628 O O . LYS A 1 82 ? -3.799 -3.235 13.640 1.00 91.62 82 LYS A O 1
ATOM 633 N N . ARG A 1 83 ? -5.769 -4.328 13.694 1.00 90.44 83 ARG A N 1
ATOM 634 C CA . ARG A 1 83 ? -6.464 -3.393 14.581 1.00 90.44 83 ARG A CA 1
ATOM 635 C C . ARG A 1 83 ? -6.026 -3.600 16.032 1.00 90.44 83 ARG A C 1
ATOM 637 O O . ARG A 1 83 ? -6.085 -4.712 16.550 1.00 90.44 83 ARG A O 1
ATOM 644 N N . LEU A 1 84 ? -5.604 -2.536 16.707 1.00 88.56 84 LEU A N 1
ATOM 645 C CA . LEU A 1 84 ? -5.131 -2.571 18.091 1.00 88.56 84 LEU A CA 1
ATOM 646 C C . LEU A 1 84 ? -5.755 -1.445 18.911 1.00 88.56 84 LEU A C 1
ATOM 648 O O . LEU A 1 84 ? -5.751 -0.285 18.509 1.00 88.56 84 LEU A O 1
ATOM 652 N N . MET A 1 85 ? -6.241 -1.783 20.102 1.00 86.25 85 MET A N 1
ATOM 653 C CA . MET A 1 85 ? -6.722 -0.810 21.081 1.00 86.25 85 MET A CA 1
ATOM 654 C C . MET A 1 85 ? -5.623 -0.552 22.111 1.00 86.25 85 MET A C 1
ATOM 656 O O . MET A 1 85 ? -5.205 -1.470 22.815 1.00 86.25 85 MET A O 1
ATOM 660 N N . LYS A 1 86 ? -5.145 0.693 22.215 1.00 81.75 86 LYS A N 1
ATOM 661 C CA . LYS A 1 86 ? -4.193 1.118 23.255 1.00 81.75 86 LYS A CA 1
ATOM 662 C C . LYS A 1 86 ? -4.844 2.193 24.116 1.00 81.75 86 LYS A C 1
ATOM 664 O O . LYS A 1 86 ? -4.919 3.363 23.735 1.00 81.75 86 LYS A O 1
ATOM 669 N N . GLY A 1 87 ? -5.347 1.787 25.280 1.00 85.25 87 GLY A N 1
ATOM 670 C CA . GLY A 1 87 ? -6.202 2.640 26.105 1.00 85.25 87 GLY A CA 1
ATOM 671 C C . GLY A 1 87 ? -7.458 3.045 25.329 1.00 85.25 87 GLY A C 1
ATOM 672 O O . GLY A 1 87 ? -8.177 2.189 24.826 1.00 85.25 87 GLY A O 1
ATOM 673 N N . LYS A 1 88 ? -7.693 4.353 25.186 1.00 83.75 88 LYS A N 1
ATOM 674 C CA . LYS A 1 88 ? -8.816 4.907 24.403 1.00 83.75 88 LYS A CA 1
ATOM 675 C C . LYS A 1 88 ? -8.472 5.184 22.931 1.00 83.75 88 LYS A C 1
ATOM 677 O O . LYS A 1 88 ? -9.302 5.731 22.213 1.00 83.75 88 LYS A O 1
ATOM 682 N N . LYS A 1 89 ? -7.252 4.864 22.483 1.00 80.69 89 LYS A N 1
ATOM 683 C CA . LYS A 1 89 ? -6.795 5.119 21.110 1.00 80.69 89 LYS A CA 1
ATOM 684 C C . LYS A 1 89 ? -6.896 3.852 20.268 1.00 80.69 89 LYS A C 1
ATOM 686 O O . LYS A 1 89 ? -6.397 2.798 20.667 1.00 80.69 89 LYS A O 1
ATOM 691 N N . LEU A 1 90 ? -7.510 3.990 19.099 1.00 84.31 90 LEU A N 1
ATOM 692 C CA . LEU A 1 90 ? -7.536 2.969 18.063 1.00 84.31 90 LEU A CA 1
ATOM 693 C C . LEU A 1 90 ? -6.304 3.133 17.164 1.00 84.31 90 LEU A C 1
ATOM 695 O O . LEU A 1 90 ? -6.020 4.238 16.708 1.00 84.31 90 LEU A O 1
ATOM 699 N N . LEU A 1 91 ? -5.572 2.046 16.945 1.00 85.94 91 LEU A N 1
ATOM 700 C CA . LEU A 1 91 ? -4.378 1.977 16.108 1.00 85.94 91 LEU A CA 1
ATOM 701 C C . LEU A 1 91 ? -4.561 0.906 15.038 1.00 85.94 91 LEU A C 1
ATOM 703 O O . LEU A 1 91 ? -5.091 -0.170 15.319 1.00 85.94 91 LEU A O 1
ATOM 707 N N . TYR A 1 92 ? -4.029 1.161 13.852 1.00 88.38 92 TYR A N 1
ATOM 708 C CA . TYR A 1 92 ? -3.946 0.177 12.778 1.00 88.38 92 TYR A CA 1
ATOM 709 C C . TYR A 1 92 ? -2.486 -0.067 12.446 1.00 88.38 92 TYR A C 1
ATOM 711 O O . TYR A 1 92 ? -1.747 0.887 12.220 1.00 88.38 92 TYR A O 1
ATOM 719 N N . LYS A 1 93 ? -2.054 -1.328 12.439 1.00 90.19 93 LYS A N 1
ATOM 720 C CA . LYS A 1 93 ? -0.676 -1.702 12.113 1.00 90.19 93 LYS A CA 1
ATOM 721 C C . LYS A 1 93 ? -0.601 -2.512 10.835 1.00 90.19 93 LYS A C 1
ATOM 723 O O . LYS A 1 93 ? -1.403 -3.422 10.648 1.00 90.19 93 LYS A O 1
ATOM 728 N N . ASN A 1 94 ? 0.403 -2.245 10.014 1.00 90.62 94 ASN A N 1
ATOM 729 C CA . ASN A 1 94 ? 0.729 -3.077 8.862 1.00 90.62 94 ASN A CA 1
ATOM 730 C C . ASN A 1 94 ? 2.228 -3.028 8.568 1.00 90.62 94 ASN A C 1
ATOM 732 O O . ASN A 1 94 ? 2.976 -2.296 9.214 1.00 90.62 94 ASN A O 1
ATOM 736 N N . GLU A 1 95 ? 2.663 -3.827 7.611 1.00 89.12 95 GLU A N 1
ATOM 737 C CA . GLU A 1 95 ? 4.048 -3.942 7.189 1.00 89.12 95 GLU A CA 1
ATOM 738 C C . GLU A 1 95 ? 4.149 -3.649 5.702 1.00 89.12 95 GLU A C 1
ATOM 740 O O . GLU A 1 95 ? 3.427 -4.227 4.889 1.00 89.12 95 GLU A O 1
ATOM 745 N N . LEU A 1 96 ? 5.071 -2.766 5.347 1.00 87.06 96 LEU A N 1
ATOM 746 C CA . LEU A 1 96 ? 5.496 -2.577 3.976 1.00 87.06 96 LEU A CA 1
ATOM 747 C C . LEU A 1 96 ? 6.746 -3.428 3.755 1.00 87.06 96 LEU A C 1
ATOM 749 O O . LEU A 1 96 ? 7.763 -3.258 4.430 1.00 87.06 96 LEU A O 1
ATOM 753 N N . THR A 1 97 ? 6.632 -4.387 2.844 1.00 85.06 97 THR A N 1
ATOM 754 C CA . THR A 1 97 ? 7.628 -5.436 2.604 1.00 85.06 97 THR A CA 1
ATOM 755 C C . THR A 1 97 ? 8.066 -5.431 1.151 1.00 85.06 97 THR A C 1
ATOM 757 O O . THR A 1 97 ? 7.262 -5.157 0.262 1.00 85.06 97 THR A O 1
ATOM 760 N N . PHE A 1 98 ? 9.327 -5.767 0.901 1.00 83.38 98 PHE A N 1
ATOM 761 C CA . PHE A 1 98 ? 9.835 -6.086 -0.431 1.00 83.38 98 PHE A CA 1
ATOM 762 C C . PHE A 1 98 ? 10.038 -7.607 -0.513 1.00 83.38 98 PHE A C 1
ATOM 764 O O . PHE A 1 98 ? 10.565 -8.197 0.419 1.00 83.38 98 PHE A O 1
ATOM 771 N N . ARG A 1 99 ? 9.565 -8.292 -1.560 1.00 79.56 99 ARG A N 1
ATOM 772 C CA . ARG A 1 99 ? 9.617 -9.771 -1.664 1.00 79.56 99 ARG A CA 1
ATOM 773 C C . ARG A 1 99 ? 10.286 -10.212 -2.965 1.00 79.56 99 ARG A C 1
ATOM 775 O O . ARG A 1 99 ? 9.941 -9.674 -4.004 1.00 79.56 99 ARG A O 1
ATOM 782 N N . PRO A 1 100 ? 11.180 -11.213 -2.996 1.00 70.06 100 PRO A N 1
ATOM 783 C CA . PRO A 1 100 ? 11.428 -12.216 -1.957 1.00 70.06 100 PRO A CA 1
ATOM 784 C C . PRO A 1 100 ? 12.462 -11.805 -0.897 1.00 70.06 100 PRO A C 1
ATOM 786 O O . PRO A 1 100 ? 12.706 -12.569 0.030 1.00 70.06 100 PRO A O 1
ATOM 789 N N . ASP A 1 101 ? 13.079 -10.630 -1.029 1.00 63.03 101 ASP A N 1
ATOM 790 C CA . ASP A 1 101 ? 14.149 -10.174 -0.141 1.00 63.03 101 ASP A CA 1
ATOM 791 C C . ASP A 1 101 ? 13.613 -9.767 1.245 1.00 63.03 101 ASP A C 1
ATOM 793 O O . ASP A 1 101 ? 13.069 -8.686 1.438 1.00 63.03 101 ASP A O 1
ATOM 797 N N . GLN A 1 102 ? 13.801 -10.641 2.237 1.00 56.25 102 GLN A N 1
ATOM 798 C CA . GLN A 1 102 ? 13.349 -10.462 3.626 1.00 56.25 102 GLN A CA 1
ATOM 799 C C . GLN A 1 102 ? 14.070 -9.329 4.380 1.00 56.25 102 GLN A C 1
ATOM 801 O O . GLN A 1 102 ? 13.828 -9.116 5.567 1.00 56.25 102 GLN A O 1
ATOM 806 N N . GLY A 1 103 ? 14.981 -8.604 3.728 1.00 59.56 103 GLY A N 1
ATOM 807 C CA . GLY A 1 103 ? 15.881 -7.685 4.402 1.00 59.56 103 GLY A CA 1
ATOM 808 C C . GLY A 1 103 ? 15.261 -6.364 4.865 1.00 59.56 103 GLY A C 1
ATOM 809 O O . GLY A 1 103 ? 15.848 -5.742 5.750 1.00 59.56 103 GLY A O 1
ATOM 810 N N . ARG A 1 104 ? 14.169 -5.866 4.269 1.00 67.56 104 ARG A N 1
ATOM 811 C CA . ARG A 1 104 ? 13.570 -4.566 4.639 1.00 67.56 104 ARG A CA 1
ATOM 812 C C . ARG A 1 104 ? 12.073 -4.701 4.887 1.00 67.56 104 ARG A C 1
ATOM 814 O O . ARG A 1 104 ? 11.297 -4.942 3.964 1.00 67.56 104 ARG A O 1
ATOM 821 N N . VAL A 1 105 ? 11.693 -4.509 6.145 1.00 75.25 105 VAL A N 1
ATOM 822 C CA . VAL A 1 105 ? 10.305 -4.478 6.600 1.00 75.25 105 VAL A CA 1
ATOM 823 C C . VAL A 1 105 ? 10.102 -3.179 7.367 1.00 75.25 105 VAL A C 1
ATOM 825 O O . VAL A 1 105 ? 10.777 -2.919 8.365 1.00 75.25 105 VAL A O 1
ATOM 828 N N . LEU A 1 106 ? 9.181 -2.359 6.873 1.00 78.94 106 LEU A N 1
ATOM 829 C CA . LEU A 1 106 ? 8.774 -1.110 7.503 1.00 78.94 106 LEU A CA 1
ATOM 830 C C . LEU A 1 106 ? 7.443 -1.348 8.208 1.00 78.94 106 LEU A C 1
ATOM 832 O O . LEU A 1 106 ? 6.430 -1.602 7.556 1.00 78.94 106 LEU A O 1
ATOM 836 N N . HIS A 1 107 ? 7.425 -1.255 9.534 1.00 81.44 107 HIS A N 1
ATOM 837 C CA . HIS A 1 107 ? 6.174 -1.279 10.280 1.00 81.44 107 HIS A CA 1
ATOM 838 C C . HIS A 1 107 ? 5.518 0.095 10.226 1.00 81.44 107 HIS A C 1
ATOM 840 O O . HIS A 1 107 ? 6.090 1.098 10.650 1.00 81.44 107 HIS A O 1
ATOM 846 N N . LEU A 1 108 ? 4.283 0.119 9.753 1.00 83.00 108 LEU A N 1
ATOM 847 C CA . LEU A 1 108 ? 3.415 1.283 9.730 1.00 83.00 108 LEU A CA 1
ATOM 848 C C . LEU A 1 108 ? 2.421 1.172 10.881 1.00 83.00 108 LEU A C 1
ATOM 850 O O . LEU A 1 108 ? 1.779 0.133 11.045 1.00 83.00 108 LEU A O 1
ATOM 854 N N . MET A 1 109 ? 2.259 2.241 11.658 1.00 82.62 109 MET A N 1
ATOM 855 C CA . MET A 1 109 ? 1.118 2.411 12.554 1.00 82.62 109 MET A CA 1
ATOM 856 C C . MET A 1 109 ? 0.354 3.681 12.188 1.00 82.62 109 MET A C 1
ATOM 858 O O . MET A 1 109 ? 0.888 4.780 12.305 1.00 82.62 109 MET A O 1
ATOM 862 N N . CYS A 1 110 ? -0.911 3.533 11.811 1.00 80.75 110 CYS A N 1
ATOM 863 C CA . CYS A 1 110 ? -1.837 4.646 11.663 1.00 80.75 110 CYS A CA 1
ATOM 864 C C . CYS A 1 110 ? -2.573 4.899 12.980 1.00 80.75 110 CYS A C 1
ATOM 866 O O . CYS A 1 110 ? -3.166 3.987 13.567 1.00 80.75 110 CYS A O 1
ATOM 868 N N . ILE A 1 111 ? -2.553 6.155 13.419 1.00 75.25 111 ILE A N 1
ATOM 869 C CA . ILE A 1 111 ? -3.382 6.706 14.492 1.00 75.25 111 ILE A CA 1
ATOM 870 C C . ILE A 1 111 ? -4.278 7.764 13.840 1.00 75.25 111 ILE A C 1
ATOM 872 O O . ILE A 1 111 ? -3.799 8.491 12.971 1.00 75.25 111 ILE A O 1
ATOM 876 N N . PRO A 1 112 ? -5.549 7.918 14.249 1.00 61.59 112 PRO A N 1
ATOM 877 C CA . PRO A 1 112 ? -6.335 9.077 13.846 1.00 61.59 112 PRO A CA 1
ATOM 878 C C . PRO A 1 112 ? -5.544 10.358 14.169 1.00 61.59 112 PRO A C 1
ATOM 880 O O . PRO A 1 112 ? -5.290 10.633 15.343 1.00 61.59 112 PRO A O 1
ATOM 883 N N . SER A 1 113 ? -5.118 11.081 13.126 1.00 57.41 113 SER A N 1
ATOM 884 C CA . SER A 1 113 ? -4.288 12.301 13.166 1.00 57.41 113 SER A CA 1
ATOM 885 C C . SER A 1 113 ? -2.758 12.148 13.299 1.00 57.41 113 SER A C 1
ATOM 887 O O . SER A 1 113 ? -2.085 13.169 13.449 1.00 57.41 113 SER A O 1
ATOM 889 N N . SER A 1 114 ? -2.166 10.944 13.253 1.00 61.62 114 SER A N 1
ATOM 890 C CA . SER A 1 114 ? -0.690 10.769 13.287 1.00 61.62 114 SER A CA 1
ATOM 891 C C . SER A 1 114 ? -0.227 9.443 12.662 1.00 61.62 114 SER A C 1
ATOM 893 O O . SER A 1 114 ? -0.983 8.471 12.626 1.00 61.62 114 SER A O 1
ATOM 895 N N . VAL A 1 115 ? 1.033 9.358 12.218 1.00 64.62 115 VAL A N 1
ATOM 896 C CA . VAL A 1 115 ? 1.610 8.139 11.616 1.00 64.62 115 VAL A CA 1
ATOM 897 C C . VAL A 1 115 ? 2.912 7.779 12.314 1.00 64.62 115 VAL A C 1
ATOM 899 O O . VAL A 1 115 ? 3.803 8.605 12.397 1.00 64.62 115 VAL A O 1
ATOM 902 N N . LEU A 1 116 ? 3.077 6.531 12.747 1.00 64.94 116 LEU A N 1
ATOM 903 C CA . LEU A 1 116 ? 4.363 6.025 13.229 1.00 64.94 116 LEU A CA 1
ATOM 904 C C . LEU A 1 116 ? 4.975 5.078 12.198 1.00 64.94 116 LEU A C 1
ATOM 906 O O . LEU A 1 116 ? 4.319 4.115 11.801 1.00 64.94 116 LEU A O 1
ATOM 910 N N . ILE A 1 117 ? 6.229 5.304 11.805 1.00 62.78 117 ILE A N 1
ATOM 911 C CA . ILE A 1 117 ? 6.970 4.399 10.918 1.00 62.78 117 ILE A CA 1
ATOM 912 C C . ILE A 1 117 ? 8.151 3.824 11.705 1.00 62.78 117 ILE A C 1
ATOM 914 O O . ILE A 1 117 ? 8.904 4.538 12.354 1.00 62.78 117 ILE A O 1
ATOM 918 N N . GLN A 1 118 ? 8.331 2.511 11.703 1.00 56.88 118 GLN A N 1
ATOM 919 C CA . GLN A 1 118 ? 9.466 1.873 12.371 1.00 56.88 118 GLN A CA 1
ATOM 920 C C . GLN A 1 118 ? 10.206 1.000 11.371 1.00 56.88 118 GLN A C 1
ATOM 922 O O . GLN A 1 118 ? 9.609 0.108 10.769 1.00 56.88 118 GLN A O 1
ATOM 927 N N . ASP A 1 119 ? 11.502 1.253 11.206 1.00 55.06 119 ASP A N 1
ATOM 928 C CA . ASP A 1 119 ? 12.373 0.426 10.381 1.00 55.06 119 ASP A CA 1
ATOM 929 C C . ASP A 1 119 ? 13.060 -0.636 11.251 1.00 55.06 119 ASP A C 1
ATOM 931 O O . ASP A 1 119 ? 13.746 -0.325 12.232 1.00 55.06 119 ASP A O 1
ATOM 935 N N . LEU A 1 120 ? 12.874 -1.909 10.889 1.00 50.47 120 LEU A N 1
ATOM 936 C CA . LEU A 1 120 ? 13.406 -3.051 11.639 1.00 50.47 120 LEU A CA 1
ATOM 937 C C . LEU A 1 120 ? 14.941 -3.166 11.615 1.00 50.47 120 LEU A C 1
ATOM 939 O O . LEU A 1 120 ? 15.480 -3.922 12.421 1.00 50.47 120 LEU A O 1
ATOM 943 N N . ARG A 1 121 ? 15.673 -2.417 10.773 1.00 51.97 121 ARG A N 1
ATOM 944 C CA . ARG A 1 121 ? 17.149 -2.370 10.817 1.00 51.97 121 ARG A CA 1
ATOM 945 C C . ARG A 1 121 ? 17.704 -1.395 11.865 1.00 51.97 121 ARG A C 1
ATOM 947 O O . ARG A 1 121 ? 18.915 -1.203 11.910 1.00 51.97 121 ARG A O 1
ATOM 954 N N . GLY A 1 122 ? 16.861 -0.836 12.742 1.00 35.81 122 GLY A N 1
ATOM 955 C CA . GLY A 1 122 ? 17.309 -0.146 13.962 1.00 35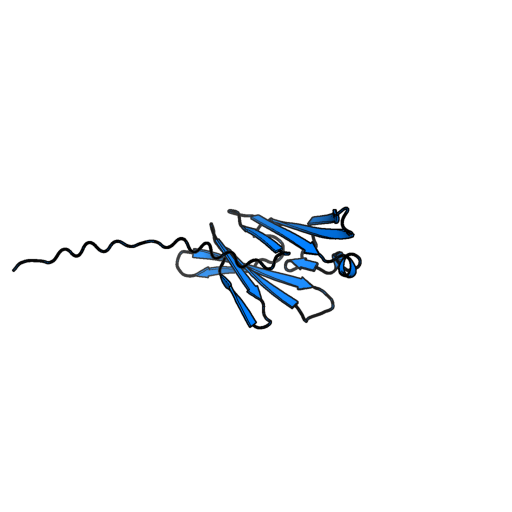.81 122 GLY A CA 1
ATOM 956 C C . GLY A 1 122 ? 17.008 1.352 14.034 1.00 35.81 122 GLY A C 1
ATOM 957 O O . GLY A 1 122 ? 17.706 2.068 14.747 1.00 35.81 122 GLY A O 1
ATOM 958 N N . GLY A 1 123 ? 15.977 1.838 13.334 1.00 40.12 123 GLY A N 1
ATOM 959 C CA . GLY A 1 123 ? 15.533 3.233 13.410 1.00 40.12 123 GLY A CA 1
ATOM 960 C C . GLY A 1 123 ? 14.071 3.354 13.843 1.00 40.12 123 GLY A C 1
ATOM 961 O O . GLY A 1 123 ? 13.166 2.906 13.140 1.00 40.12 123 GLY A O 1
ATOM 962 N N . PHE A 1 124 ? 13.818 3.992 14.988 1.00 34.75 124 PHE A N 1
ATOM 963 C CA . PHE A 1 124 ? 12.477 4.456 15.356 1.00 34.75 124 PHE A CA 1
ATOM 964 C C . PHE A 1 124 ? 12.231 5.799 14.654 1.00 34.75 124 PHE A C 1
ATOM 966 O O . PHE A 1 124 ? 12.928 6.770 14.942 1.00 34.75 124 PHE A O 1
ATOM 973 N N . LEU A 1 125 ? 11.259 5.865 13.742 1.00 41.75 125 LEU A N 1
ATOM 974 C CA . LEU A 1 125 ? 10.859 7.103 13.070 1.00 41.75 125 LEU A CA 1
ATOM 975 C C . LEU A 1 125 ? 9.495 7.506 13.647 1.00 41.75 125 LEU A C 1
ATOM 977 O O . LEU A 1 125 ? 8.427 7.099 13.186 1.00 41.75 125 LEU A O 1
ATOM 981 N N . LEU A 1 126 ? 9.531 8.274 14.739 1.00 31.30 126 LEU A N 1
ATOM 982 C CA . LEU A 1 126 ? 8.350 9.042 15.140 1.00 31.30 126 LEU A CA 1
ATOM 983 C C . LEU A 1 126 ? 7.981 9.936 13.945 1.00 31.30 126 LEU A C 1
ATOM 985 O O . LEU A 1 126 ? 8.910 10.387 13.299 1.00 31.30 126 LEU A O 1
ATOM 989 N N . SER A 1 127 ? 6.697 10.152 13.629 1.00 41.31 127 SER A N 1
ATOM 990 C CA . SER A 1 127 ? 6.174 11.103 12.625 1.00 41.31 127 SER A CA 1
ATOM 991 C C . SER A 1 127 ? 4.927 11.781 13.175 1.00 41.31 127 SER A C 1
ATOM 993 O O . SER A 1 127 ? 4.122 11.101 13.851 1.00 41.31 127 SER A O 1
#

Sequence (1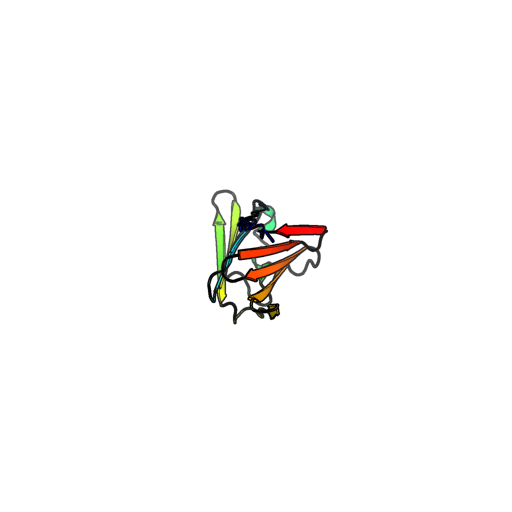27 aa):
MGTQLSLGVIVVALFATTVANAEIKVNCEKDSISITWRIHPMLVPFAARHFLGNCMASRFNVLPSGEGNAEFNYKLDDCNFKRLMKGKKLLYKNELTFRPDQGRVLHLMCIPSSVLIQDLRGGFLLS

Foldseek 3Di:
DDDDDPPPPPPPDPPPQDDDPVFWDWDFAPFKIKIKGKADLVCLVQQQQKAWQPDGFPDWDQDPVSIIIGIRIGTLPPNPWDWDDDPPWIKTWIWTDGPPDRQWIWIWIDTHVAIWIDTPVDDTRGD

Secondary structure (DSSP, 8-state):
---------------------TTEEEEE-SSEEEEEEEE-GGGGGGGGGEEETTB--SEEEE-TTS-EEEEEEEETTSTT-EEEEETTEEEEEEEEEESS-TT-EEEEEEETTEEEEEETTTEEE--

pLDDT: mean 74.76, std 19.15, range [31.3, 94.75]

Radius of gyration: 18.45 Å; chains: 1; bounding box: 28×42×72 Å